Protein AF-A0AAV4AFR4-F1 (afdb_monomer_lite)

Structure (mmCIF, N/CA/C/O backbone):
data_AF-A0AAV4AFR4-F1
#
_entry.id   AF-A0AAV4AFR4-F1
#
loop_
_atom_site.group_PDB
_atom_site.id
_atom_site.type_symbol
_atom_site.label_atom_id
_atom_site.label_alt_id
_atom_site.label_comp_id
_atom_site.label_asym_id
_atom_site.label_entity_id
_atom_site.label_seq_id
_atom_site.pdbx_PDB_ins_code
_atom_site.Cartn_x
_atom_site.Cartn_y
_atom_site.Cartn_z
_atom_site.occupancy
_atom_site.B_iso_or_equiv
_atom_site.auth_seq_id
_atom_site.auth_comp_id
_atom_site.auth_asym_id
_atom_site.auth_atom_id
_atom_site.pdbx_PDB_model_num
ATOM 1 N N . MET A 1 1 ? 21.783 3.339 18.577 1.00 49.03 1 MET A N 1
ATOM 2 C CA . MET A 1 1 ? 21.552 2.228 17.638 1.00 49.03 1 MET A CA 1
ATOM 3 C C . MET A 1 1 ? 21.463 2.854 16.268 1.00 49.03 1 MET A C 1
ATOM 5 O O . MET A 1 1 ? 20.443 3.457 15.961 1.00 49.03 1 MET A O 1
ATOM 9 N N . ASP A 1 2 ? 22.557 2.808 15.516 1.00 59.00 2 ASP A N 1
ATOM 10 C CA . ASP A 1 2 ? 22.551 3.227 14.118 1.00 59.00 2 ASP A CA 1
ATOM 11 C C . ASP A 1 2 ? 21.767 2.172 13.343 1.00 59.00 2 ASP A C 1
ATOM 13 O O . ASP A 1 2 ? 22.215 1.038 13.175 1.00 59.00 2 ASP A O 1
ATOM 17 N N . TYR A 1 3 ? 20.539 2.509 12.957 1.00 64.81 3 TYR A N 1
ATOM 18 C CA . TYR A 1 3 ? 19.745 1.659 12.085 1.00 64.81 3 TYR A CA 1
ATOM 19 C C . TYR A 1 3 ? 20.442 1.621 10.719 1.00 64.81 3 TYR A C 1
ATOM 21 O O . TYR A 1 3 ? 20.463 2.614 9.996 1.00 64.81 3 TYR A O 1
ATOM 29 N N . PHE A 1 4 ? 21.043 0.479 10.380 1.00 72.19 4 PHE A N 1
ATOM 30 C CA . PHE A 1 4 ? 21.662 0.208 9.080 1.00 72.19 4 PHE A CA 1
ATOM 31 C C . PHE A 1 4 ? 20.570 0.039 8.008 1.00 72.19 4 PHE A C 1
ATOM 33 O O . PHE A 1 4 ? 20.308 -1.060 7.526 1.00 72.19 4 PHE A O 1
ATOM 40 N N . MET A 1 5 ? 19.867 1.122 7.679 1.00 77.12 5 MET A N 1
ATOM 41 C CA . MET A 1 5 ? 18.870 1.138 6.610 1.00 77.12 5 MET A CA 1
ATOM 42 C C . MET A 1 5 ? 19.547 1.548 5.307 1.00 77.12 5 MET A C 1
ATOM 44 O O . MET A 1 5 ? 20.096 2.643 5.198 1.00 77.12 5 MET A O 1
ATOM 48 N N . ASN A 1 6 ? 19.504 0.668 4.308 1.00 79.56 6 ASN A N 1
ATOM 49 C CA . ASN A 1 6 ? 19.936 1.007 2.959 1.00 79.56 6 ASN A CA 1
ATOM 50 C C . ASN A 1 6 ? 18.796 1.748 2.246 1.00 79.56 6 ASN A C 1
ATOM 52 O O . ASN A 1 6 ? 17.769 1.149 1.925 1.00 79.56 6 ASN A O 1
ATOM 56 N N . ILE A 1 7 ? 18.957 3.056 2.042 1.00 78.94 7 ILE A N 1
ATOM 57 C CA . ILE A 1 7 ? 17.956 3.896 1.378 1.00 78.94 7 ILE A CA 1
ATOM 58 C C . ILE A 1 7 ? 18.060 3.671 -0.131 1.00 78.94 7 ILE A C 1
ATOM 60 O O . ILE A 1 7 ? 19.085 3.968 -0.743 1.00 78.94 7 ILE A O 1
ATOM 64 N N . HIS A 1 8 ? 16.986 3.168 -0.738 1.00 79.19 8 HIS A N 1
ATOM 65 C CA . HIS A 1 8 ? 16.928 3.015 -2.187 1.00 79.19 8 HIS A CA 1
ATOM 66 C C . HIS A 1 8 ? 16.644 4.372 -2.854 1.00 79.19 8 HIS A C 1
ATOM 68 O O . HIS A 1 8 ? 15.755 5.093 -2.389 1.00 79.19 8 HIS A O 1
ATOM 74 N N . PRO A 1 9 ? 17.357 4.747 -3.933 1.00 84.44 9 PRO A N 1
ATOM 75 C CA . PRO A 1 9 ? 17.051 5.968 -4.668 1.00 84.44 9 PRO A CA 1
ATOM 76 C C . PRO A 1 9 ? 15.640 5.884 -5.264 1.00 84.44 9 PRO A C 1
ATOM 78 O O . PRO A 1 9 ? 15.306 4.915 -5.941 1.00 84.44 9 PRO A O 1
ATOM 81 N N . HIS A 1 10 ? 14.821 6.909 -5.025 1.00 82.06 10 HIS A N 1
ATOM 82 C CA . HIS A 1 10 ? 13.469 7.007 -5.569 1.00 82.06 10 HIS A CA 1
ATOM 83 C C . HIS A 1 10 ? 13.358 8.250 -6.465 1.00 82.06 10 HIS A C 1
ATOM 85 O O . HIS A 1 10 ? 13.626 9.358 -5.991 1.00 82.06 10 HIS A O 1
ATOM 91 N N . PRO A 1 11 ? 12.973 8.108 -7.745 1.00 84.19 11 PRO A N 1
ATOM 92 C CA . PRO A 1 11 ? 12.788 9.250 -8.635 1.00 84.19 11 PRO A CA 1
ATOM 93 C C . PRO A 1 11 ? 11.639 10.157 -8.169 1.00 84.19 11 PRO A C 1
ATOM 95 O O . PRO A 1 11 ? 10.671 9.713 -7.547 1.00 84.19 11 PRO A O 1
ATOM 98 N N . ALA A 1 12 ? 11.750 11.457 -8.442 1.00 85.69 12 ALA A N 1
ATOM 99 C CA . ALA A 1 12 ? 10.693 12.407 -8.110 1.00 85.69 12 ALA A CA 1
ATOM 100 C C . ALA A 1 12 ? 9.421 12.108 -8.921 1.00 85.69 12 ALA A C 1
ATOM 102 O O . ALA A 1 12 ? 9.502 11.802 -10.106 1.00 85.69 12 ALA A O 1
ATOM 103 N N . HIS A 1 13 ? 8.252 12.256 -8.290 1.00 84.44 13 HIS A N 1
ATOM 104 C CA . HIS A 1 13 ? 6.937 12.094 -8.928 1.00 84.44 13 HIS A CA 1
ATOM 105 C C . HIS A 1 13 ? 6.661 10.714 -9.555 1.00 84.44 13 HIS A C 1
ATOM 107 O O . HIS A 1 13 ? 5.891 10.637 -10.504 1.00 84.44 13 HIS A O 1
ATOM 113 N N . SER A 1 14 ? 7.214 9.628 -9.004 1.00 86.06 14 SER A N 1
ATOM 114 C CA . SER A 1 14 ? 7.003 8.261 -9.519 1.00 86.06 14 SER A CA 1
ATOM 115 C C . SER A 1 14 ? 6.144 7.378 -8.596 1.00 86.06 14 SER A C 1
ATOM 117 O O . SER A 1 14 ? 6.645 6.398 -8.042 1.00 86.06 14 SER A O 1
ATOM 119 N N . PRO A 1 15 ? 4.850 7.697 -8.386 1.00 88.62 15 PRO A N 1
ATOM 120 C CA . PRO A 1 15 ? 3.959 6.863 -7.573 1.00 88.62 15 PRO A CA 1
ATOM 121 C C . PRO A 1 15 ? 3.737 5.474 -8.194 1.00 88.62 15 PRO A C 1
ATOM 123 O O . PRO A 1 15 ? 3.452 4.504 -7.500 1.00 88.62 15 PRO A O 1
ATOM 126 N N . ASP A 1 16 ? 3.918 5.347 -9.505 1.00 87.69 16 ASP A N 1
ATOM 127 C CA . ASP A 1 16 ? 3.874 4.089 -10.246 1.00 87.69 16 ASP A CA 1
ATOM 128 C C . ASP A 1 16 ? 5.017 3.125 -9.890 1.00 87.69 16 ASP A C 1
ATOM 130 O O . ASP A 1 16 ? 4.910 1.937 -10.204 1.00 87.69 16 ASP A O 1
ATOM 134 N N . LEU A 1 17 ? 6.060 3.609 -9.203 1.00 89.81 17 LEU A N 1
ATOM 135 C CA . LEU A 1 17 ? 7.188 2.825 -8.691 1.00 89.81 17 LEU A CA 1
ATOM 136 C C . LEU A 1 17 ? 7.152 2.613 -7.170 1.00 89.81 17 LEU A C 1
ATOM 138 O O . LEU A 1 17 ? 8.009 1.910 -6.637 1.00 89.81 17 LEU A O 1
ATOM 142 N N . ALA A 1 18 ? 6.157 3.160 -6.471 1.00 90.50 18 ALA A N 1
ATOM 143 C CA . ALA A 1 18 ? 5.991 2.998 -5.033 1.00 90.50 18 ALA A CA 1
ATOM 144 C C . ALA A 1 18 ? 4.899 1.951 -4.732 1.00 90.50 18 ALA A C 1
ATOM 146 O O . ALA A 1 18 ? 3.727 2.190 -5.032 1.00 90.50 18 ALA A O 1
ATOM 147 N N . PRO A 1 19 ? 5.226 0.792 -4.119 1.00 90.31 19 PRO A N 1
ATOM 148 C CA . PRO A 1 19 ? 4.232 -0.247 -3.819 1.00 90.31 19 PRO A CA 1
ATOM 149 C C . PRO A 1 19 ? 3.077 0.229 -2.931 1.00 90.31 19 PRO A C 1
ATOM 151 O O . PRO A 1 19 ? 1.951 -0.249 -3.072 1.00 90.31 19 PRO A O 1
ATOM 154 N N . SER A 1 20 ? 3.328 1.201 -2.049 1.00 90.25 20 SER A N 1
ATOM 155 C CA . SER A 1 20 ? 2.278 1.899 -1.301 1.00 90.25 20 SER A CA 1
ATOM 156 C C . SER A 1 20 ? 1.223 2.480 -2.239 1.00 90.25 20 SER A C 1
ATOM 158 O O . SER A 1 20 ? 0.033 2.229 -2.075 1.00 90.25 20 SER A O 1
ATOM 160 N N . ASP A 1 21 ? 1.657 3.219 -3.252 1.00 89.81 21 ASP A N 1
ATOM 161 C CA . ASP A 1 21 ? 0.786 4.011 -4.107 1.00 89.81 21 ASP A CA 1
ATOM 162 C C . ASP A 1 21 ? 0.083 3.165 -5.166 1.00 89.81 21 ASP A C 1
ATOM 164 O O . ASP A 1 21 ? -1.140 3.263 -5.304 1.00 89.81 21 ASP A O 1
ATOM 168 N N . PHE A 1 22 ? 0.810 2.292 -5.871 1.00 89.75 22 PHE A N 1
ATOM 169 C CA . PHE A 1 22 ? 0.215 1.510 -6.960 1.00 89.75 22 PHE A CA 1
ATOM 170 C C . PHE A 1 22 ? -0.537 0.252 -6.501 1.00 89.75 22 PHE A C 1
ATOM 172 O O . PHE A 1 22 ? -1.363 -0.263 -7.256 1.00 89.75 22 PHE A O 1
ATOM 179 N N . HIS A 1 23 ? -0.252 -0.281 -5.305 1.00 93.50 23 HIS A N 1
ATOM 180 C CA . HIS A 1 23 ? -0.818 -1.562 -4.849 1.00 93.50 23 HIS A CA 1
ATOM 181 C C . HIS A 1 23 ? -1.662 -1.442 -3.584 1.00 93.50 23 HIS A C 1
ATOM 183 O O . HIS A 1 23 ? -2.770 -1.969 -3.552 1.00 93.50 23 HIS A O 1
ATOM 189 N N . LEU A 1 24 ? -1.176 -0.748 -2.551 1.00 93.75 24 LEU A N 1
ATOM 190 C CA . LEU A 1 24 ? -1.825 -0.727 -1.233 1.00 93.75 24 LEU A CA 1
ATOM 191 C C . LEU A 1 24 ? -2.957 0.307 -1.131 1.00 93.75 24 LEU A C 1
ATOM 193 O O . LEU A 1 24 ? -4.068 -0.011 -0.700 1.00 93.75 24 LEU A O 1
ATOM 197 N N . LEU A 1 25 ? -2.690 1.553 -1.534 1.00 91.00 25 LEU A N 1
ATOM 198 C CA . LEU A 1 25 ? -3.598 2.679 -1.303 1.00 91.00 25 LEU A CA 1
ATOM 199 C C . LEU A 1 25 ? -4.887 2.590 -2.129 1.00 91.00 25 LEU A C 1
ATOM 201 O O . LEU A 1 25 ? -5.927 3.081 -1.696 1.00 91.00 25 LEU A O 1
ATOM 205 N N . GLY A 1 26 ? -4.854 1.962 -3.306 1.00 93.12 26 GLY A N 1
ATOM 206 C CA . GLY A 1 26 ? -6.045 1.767 -4.140 1.00 93.12 26 GLY A CA 1
ATOM 207 C C . GLY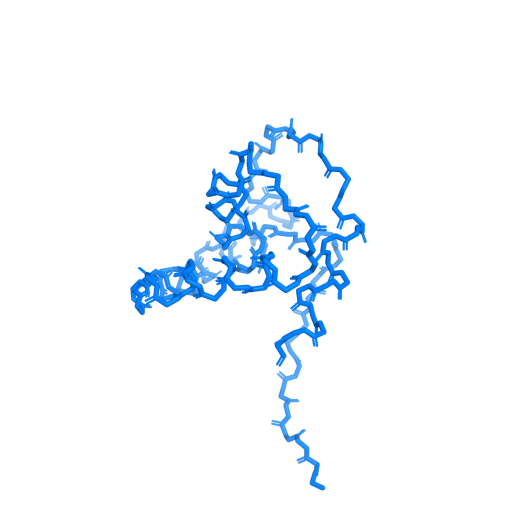 A 1 26 ? -7.120 0.912 -3.449 1.00 93.12 26 GLY A C 1
ATOM 208 O O . GLY A 1 26 ? -8.237 1.392 -3.246 1.00 93.12 26 GLY A O 1
ATOM 209 N N . PRO A 1 27 ? -6.814 -0.342 -3.072 1.00 95.25 27 PRO A N 1
ATOM 210 C CA . PRO A 1 27 ? -7.690 -1.194 -2.271 1.00 95.25 27 PRO A CA 1
ATOM 211 C C . PRO A 1 27 ? -8.121 -0.557 -0.948 1.00 95.25 27 PRO A C 1
ATOM 213 O O . PRO A 1 27 ? -9.312 -0.585 -0.645 1.00 95.25 27 PRO A O 1
ATOM 216 N N . LEU A 1 28 ? -7.199 0.084 -0.220 1.00 95.06 28 LEU A N 1
ATOM 217 C CA . LEU A 1 28 ? -7.526 0.754 1.041 1.00 95.06 28 LEU A CA 1
ATOM 218 C C . LEU A 1 28 ? -8.579 1.854 0.851 1.00 95.06 28 LEU A C 1
ATOM 220 O O . LEU A 1 28 ? -9.568 1.909 1.575 1.00 95.06 28 LEU A O 1
ATOM 224 N N . LYS A 1 29 ? -8.422 2.703 -0.171 1.00 91.19 29 LYS A N 1
ATOM 225 C CA . LYS A 1 29 ? -9.408 3.747 -0.494 1.00 91.19 29 LYS A CA 1
ATOM 226 C C . LYS A 1 29 ? -10.782 3.177 -0.828 1.00 91.19 29 LYS A C 1
ATOM 228 O O . LYS A 1 29 ? -11.787 3.793 -0.495 1.00 91.19 29 LYS A O 1
ATOM 233 N N . ARG A 1 30 ? -10.837 2.028 -1.511 1.00 94.50 30 ARG A N 1
ATOM 234 C CA . ARG A 1 30 ? -12.112 1.356 -1.810 1.00 94.50 30 ARG A CA 1
ATOM 235 C C . ARG A 1 30 ? -12.756 0.811 -0.543 1.00 94.50 30 ARG A C 1
ATOM 237 O O . ARG A 1 30 ? -13.966 0.924 -0.411 1.00 94.50 30 ARG A O 1
ATOM 244 N N . TYR A 1 31 ? -11.952 0.254 0.359 1.00 94.62 31 TYR A N 1
ATOM 245 C CA . TYR A 1 31 ? -12.419 -0.260 1.640 1.00 94.62 31 TYR A CA 1
ATOM 246 C C . TYR A 1 31 ? -13.016 0.843 2.518 1.00 94.62 31 TYR A C 1
ATOM 248 O O . TYR A 1 31 ? -14.151 0.732 2.961 1.00 94.62 31 TYR A O 1
ATOM 256 N N . LEU A 1 32 ? -12.288 1.950 2.679 1.00 93.56 32 LEU A N 1
ATOM 257 C CA . LEU A 1 32 ? -12.728 3.102 3.472 1.00 93.56 32 LEU A CA 1
ATOM 258 C C . LEU A 1 32 ? -13.806 3.949 2.775 1.00 93.56 32 LEU A C 1
ATOM 260 O O . LEU A 1 32 ? -14.314 4.916 3.343 1.00 93.56 32 LEU A O 1
ATOM 264 N N . GLY A 1 33 ? -14.129 3.642 1.519 1.00 93.94 33 GLY A N 1
ATOM 265 C CA . GLY A 1 33 ? -15.021 4.444 0.695 1.00 93.94 33 GLY A CA 1
ATOM 266 C C . GLY A 1 33 ? -16.419 4.547 1.301 1.00 93.94 33 GLY A C 1
ATOM 267 O O . GLY A 1 33 ? -17.142 3.560 1.376 1.00 93.94 33 GLY A O 1
ATOM 268 N N . GLY A 1 34 ? -16.820 5.761 1.686 1.00 90.75 34 GLY A N 1
ATOM 269 C CA . GLY A 1 34 ? -18.146 6.030 2.253 1.00 90.75 34 GLY A CA 1
ATOM 270 C C . GLY A 1 34 ? -18.268 5.761 3.753 1.00 90.75 34 GLY A C 1
ATOM 271 O O . GLY A 1 34 ? -19.344 5.973 4.309 1.00 90.75 34 GLY A O 1
ATOM 272 N N . MET A 1 35 ? -17.186 5.343 4.413 1.00 92.94 35 MET A N 1
ATOM 273 C CA . MET A 1 35 ? -17.137 5.263 5.869 1.00 92.94 35 MET A CA 1
ATOM 274 C C . MET A 1 35 ? -16.969 6.665 6.463 1.00 92.94 35 MET A C 1
ATOM 276 O O . MET A 1 35 ? -16.250 7.505 5.919 1.00 92.94 35 MET A O 1
ATOM 280 N N . VAL A 1 36 ? -17.642 6.914 7.583 1.00 93.75 36 VAL A N 1
ATOM 281 C CA . VAL A 1 36 ? -17.501 8.137 8.377 1.00 93.75 36 VAL A CA 1
ATOM 282 C C . VAL A 1 36 ? -17.082 7.710 9.774 1.00 93.75 36 VAL A C 1
ATOM 284 O O . VAL A 1 36 ? -17.715 6.838 10.362 1.00 93.75 36 VAL A O 1
ATOM 287 N N . PHE A 1 37 ? -16.015 8.317 10.280 1.00 93.31 37 PHE A N 1
ATOM 288 C CA . PHE A 1 37 ? -15.460 8.032 11.598 1.00 93.31 37 PHE A CA 1
ATOM 289 C C . PHE A 1 37 ? -15.686 9.242 12.501 1.00 93.31 37 PHE A C 1
ATOM 291 O O . PHE A 1 37 ? -15.488 10.379 12.066 1.00 93.31 37 PHE A O 1
ATOM 298 N N . GLU A 1 38 ? -16.125 9.007 13.735 1.00 94.31 38 GLU A N 1
ATOM 299 C CA . GLU A 1 38 ? -16.356 10.075 14.714 1.00 94.31 38 GLU A CA 1
ATOM 300 C C . GLU A 1 38 ? -15.050 10.494 15.395 1.00 94.31 38 GLU A C 1
ATOM 302 O O . GLU A 1 38 ? -14.869 11.668 15.728 1.00 94.31 38 GLU A O 1
ATOM 307 N N . THR A 1 39 ? -14.124 9.546 15.562 1.00 94.94 39 THR A N 1
ATOM 308 C CA . THR A 1 39 ? -12.826 9.765 16.203 1.00 94.94 39 THR A CA 1
ATOM 309 C C . THR A 1 39 ? -11.664 9.189 15.392 1.00 94.94 39 THR A C 1
ATOM 311 O O . THR A 1 39 ? -11.834 8.358 14.497 1.00 94.94 3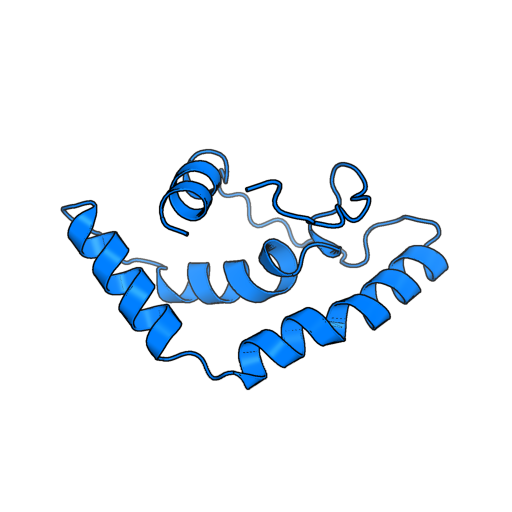9 THR A O 1
ATOM 314 N N . GLU A 1 40 ? -10.448 9.631 15.719 1.00 92.69 40 GLU A N 1
ATOM 315 C CA . GLU A 1 40 ? -9.218 9.053 15.167 1.00 92.69 40 GLU A CA 1
ATOM 316 C C . GLU A 1 40 ? -9.035 7.589 15.596 1.00 92.69 40 GLU A C 1
ATOM 318 O O . GLU A 1 40 ? -8.599 6.769 14.791 1.00 92.69 40 GLU A O 1
ATOM 323 N N . ASP A 1 41 ? -9.419 7.240 16.826 1.00 94.88 41 ASP A N 1
ATOM 324 C CA . ASP A 1 41 ? -9.319 5.870 17.335 1.00 94.88 41 ASP A CA 1
ATOM 325 C C . ASP A 1 41 ? -10.206 4.903 16.539 1.00 94.88 41 ASP A C 1
ATOM 327 O O . ASP A 1 41 ? -9.777 3.783 16.245 1.00 94.88 41 ASP A O 1
ATOM 331 N N . ASP A 1 42 ? -11.396 5.345 16.115 1.00 92.00 42 ASP A N 1
ATOM 332 C CA . ASP A 1 42 ? -12.276 4.556 15.245 1.00 92.00 42 ASP A CA 1
ATOM 333 C C . ASP A 1 42 ? -11.610 4.284 13.891 1.00 92.00 42 ASP A C 1
ATOM 335 O O . ASP A 1 42 ? -11.598 3.146 13.417 1.00 92.00 42 ASP A O 1
ATOM 339 N N . LEU A 1 43 ? -10.989 5.308 13.291 1.00 92.38 43 LEU A N 1
ATOM 340 C CA . LEU A 1 43 ? -10.243 5.166 12.040 1.00 92.38 43 LEU A CA 1
ATOM 341 C C . LEU A 1 43 ? -9.044 4.221 12.204 1.00 92.38 43 LEU A C 1
ATOM 343 O O . LEU A 1 43 ? -8.833 3.348 11.363 1.00 92.38 43 LEU A O 1
ATOM 347 N N . ILE A 1 44 ? -8.252 4.372 13.270 1.00 93.25 44 ILE A N 1
ATOM 348 C CA . ILE A 1 44 ? -7.081 3.520 13.529 1.00 93.25 44 ILE A CA 1
ATOM 349 C C . ILE A 1 44 ? -7.511 2.068 13.751 1.00 93.25 44 ILE A C 1
ATOM 351 O O . ILE A 1 44 ? -6.865 1.155 13.229 1.00 93.25 44 ILE A O 1
ATOM 355 N N . SER A 1 45 ? -8.586 1.844 14.508 1.00 95.00 45 SER A N 1
ATOM 356 C CA . SER A 1 45 ? -9.150 0.512 14.739 1.00 95.00 45 SER A CA 1
ATOM 357 C C . SER A 1 45 ? -9.574 -0.142 13.424 1.00 95.00 45 SER A C 1
ATOM 359 O O . SER A 1 45 ? -9.212 -1.288 13.152 1.00 95.00 45 SER A O 1
ATOM 361 N N . GLU A 1 46 ? -10.258 0.609 12.562 1.00 95.12 46 GLU A N 1
ATOM 362 C CA . GLU A 1 46 ? -10.711 0.112 11.267 1.00 95.12 46 GLU A CA 1
ATOM 363 C C . GLU A 1 46 ? -9.549 -0.168 10.301 1.00 95.12 46 GLU A C 1
ATOM 365 O O . GLU A 1 46 ? -9.536 -1.187 9.610 1.00 95.12 46 GLU A O 1
ATOM 370 N N . LEU A 1 47 ? -8.524 0.691 10.292 1.00 94.31 47 LEU A N 1
ATOM 371 C CA . LEU A 1 47 ? -7.294 0.455 9.535 1.00 94.31 47 LEU A CA 1
ATOM 372 C C . LEU A 1 47 ? -6.597 -0.828 9.992 1.00 94.31 47 LEU A C 1
ATOM 374 O O . LEU A 1 47 ? -6.217 -1.641 9.150 1.00 94.31 47 LEU A O 1
ATOM 378 N N . ARG A 1 48 ? -6.445 -1.032 11.307 1.00 95.00 48 ARG A N 1
ATOM 379 C CA . ARG A 1 48 ? -5.852 -2.260 11.863 1.00 95.00 48 ARG A CA 1
ATOM 380 C C . ARG A 1 48 ? -6.641 -3.489 11.447 1.00 95.00 48 ARG A C 1
ATOM 382 O O . ARG A 1 48 ? -6.051 -4.415 10.909 1.00 95.00 48 ARG A O 1
ATOM 389 N N . ASN A 1 49 ? -7.963 -3.448 11.602 1.00 96.56 49 ASN A N 1
ATOM 390 C CA . ASN A 1 49 ? -8.840 -4.526 11.163 1.00 96.56 49 ASN A CA 1
ATOM 391 C C . ASN A 1 49 ? -8.649 -4.832 9.669 1.00 96.56 49 ASN A C 1
ATOM 393 O O . ASN A 1 49 ? -8.521 -5.993 9.287 1.00 96.56 49 ASN A O 1
ATOM 397 N N . TRP A 1 50 ? -8.563 -3.813 8.813 1.00 96.44 50 TRP A N 1
ATOM 398 C CA . TRP A 1 50 ? -8.296 -4.026 7.392 1.00 96.44 50 TRP A CA 1
ATOM 399 C C . TRP A 1 50 ? -6.952 -4.717 7.144 1.00 96.44 50 TRP A C 1
ATOM 401 O O . TRP A 1 50 ? -6.906 -5.703 6.411 1.00 96.44 50 TRP A O 1
ATOM 411 N N . PHE A 1 51 ? -5.876 -4.236 7.774 1.00 94.81 51 PHE A N 1
ATOM 412 C CA . PHE A 1 51 ? -4.539 -4.816 7.638 1.00 94.81 51 PHE A CA 1
ATOM 413 C C . PHE A 1 51 ? -4.454 -6.250 8.174 1.00 94.81 51 PHE A C 1
ATOM 415 O O . PHE A 1 51 ? -3.846 -7.093 7.517 1.00 94.81 51 PHE A O 1
ATOM 422 N N . ASP A 1 52 ? -5.094 -6.542 9.307 1.00 96.38 52 ASP A N 1
ATOM 423 C CA . ASP A 1 52 ? -5.122 -7.876 9.923 1.00 96.38 52 ASP A CA 1
ATOM 424 C C . ASP A 1 52 ? -5.857 -8.908 9.051 1.00 96.38 52 ASP A C 1
ATOM 426 O O . ASP A 1 52 ? -5.600 -10.108 9.148 1.00 96.38 52 ASP A O 1
ATOM 430 N N . ASN A 1 53 ? -6.751 -8.447 8.170 1.00 96.31 53 ASN A N 1
ATOM 431 C CA . ASN A 1 53 ? -7.465 -9.288 7.210 1.00 96.31 53 ASN A CA 1
ATOM 432 C C . ASN A 1 53 ? -6.748 -9.427 5.853 1.00 96.31 53 ASN A C 1
ATOM 434 O O . ASN A 1 53 ? -7.238 -10.149 4.979 1.00 96.31 53 ASN A O 1
ATOM 438 N N . LEU A 1 54 ? -5.610 -8.756 5.636 1.00 95.62 54 LEU A N 1
ATOM 439 C CA . LEU A 1 54 ? -4.827 -8.932 4.413 1.00 95.62 54 LEU A CA 1
ATOM 440 C C . LEU A 1 54 ? -3.946 -10.179 4.498 1.00 95.62 54 LEU A C 1
ATOM 442 O O . LEU A 1 54 ? -3.222 -10.400 5.464 1.00 95.62 54 LEU A O 1
ATOM 446 N N . ASP A 1 55 ? -3.943 -10.961 3.421 1.00 96.00 55 ASP A N 1
ATOM 447 C CA . ASP A 1 55 ? -3.018 -12.081 3.273 1.00 96.00 55 ASP A CA 1
ATOM 448 C C . ASP A 1 55 ? -1.575 -11.572 3.086 1.00 96.00 55 ASP A C 1
ATOM 450 O O . ASP A 1 55 ? -1.329 -10.565 2.417 1.00 96.00 55 ASP A O 1
ATOM 454 N N . VAL A 1 56 ? -0.587 -12.303 3.602 1.00 94.69 56 VAL A N 1
ATOM 455 C CA . VAL A 1 56 ? 0.839 -12.067 3.317 1.00 94.69 56 VAL A CA 1
ATOM 456 C C . VAL A 1 56 ? 1.105 -12.035 1.809 1.00 94.69 56 VAL A C 1
ATOM 458 O O . VAL A 1 56 ? 1.931 -11.246 1.332 1.00 94.69 56 VAL A O 1
ATOM 461 N N . ASP A 1 57 ? 0.385 -12.848 1.038 1.00 96.75 57 ASP A N 1
ATOM 462 C CA . ASP A 1 57 ? 0.514 -12.875 -0.413 1.00 96.75 57 ASP A CA 1
ATOM 463 C C . ASP A 1 57 ? 0.040 -11.580 -1.082 1.00 96.75 57 ASP A C 1
ATOM 465 O O . ASP A 1 57 ? 0.590 -11.204 -2.121 1.00 96.75 57 ASP A O 1
ATOM 469 N N . PHE A 1 58 ? -0.869 -10.818 -0.462 1.00 95.75 58 PHE A N 1
ATOM 470 C CA . PHE A 1 58 ? -1.223 -9.481 -0.942 1.00 95.75 58 PHE A CA 1
ATOM 471 C C . PH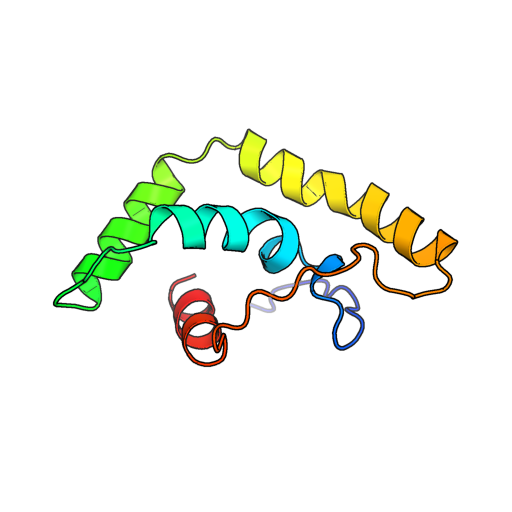E A 1 58 ? 0.017 -8.578 -0.985 1.00 95.75 58 PHE A C 1
ATOM 473 O O . PHE A 1 58 ? 0.301 -7.967 -2.016 1.00 95.75 58 PHE A O 1
ATOM 480 N N . PHE A 1 59 ? 0.804 -8.530 0.091 1.00 93.44 59 PHE A N 1
ATOM 481 C CA . PHE A 1 59 ? 2.030 -7.726 0.132 1.00 93.44 59 PHE A CA 1
ATOM 482 C C . PHE A 1 59 ? 3.103 -8.278 -0.803 1.00 93.44 59 PHE A C 1
ATOM 484 O O . PHE A 1 59 ? 3.762 -7.515 -1.514 1.00 93.44 59 PHE A O 1
ATOM 491 N N . ARG A 1 60 ? 3.244 -9.609 -0.855 1.00 95.25 60 ARG A N 1
ATOM 492 C CA . ARG A 1 60 ? 4.198 -10.285 -1.742 1.00 95.25 60 ARG A CA 1
ATOM 493 C C . ARG A 1 60 ? 3.965 -9.910 -3.205 1.00 95.25 60 ARG A C 1
ATOM 495 O O . ARG A 1 60 ? 4.928 -9.623 -3.913 1.00 95.25 60 ARG A O 1
ATOM 502 N N . VAL A 1 61 ? 2.709 -9.873 -3.650 1.00 95.38 61 VAL A N 1
ATOM 503 C CA . VAL A 1 61 ? 2.348 -9.465 -5.016 1.00 95.38 61 VAL A CA 1
ATOM 504 C C . VAL A 1 61 ? 2.765 -8.020 -5.293 1.00 95.38 61 VAL A C 1
ATOM 506 O O . VAL A 1 61 ? 3.395 -7.763 -6.321 1.00 95.38 61 VAL A O 1
ATOM 509 N N . GLY A 1 62 ? 2.477 -7.088 -4.380 1.00 92.56 62 GLY A N 1
ATOM 510 C CA . GLY A 1 62 ? 2.854 -5.680 -4.534 1.00 92.56 62 GLY A CA 1
ATOM 511 C C . GL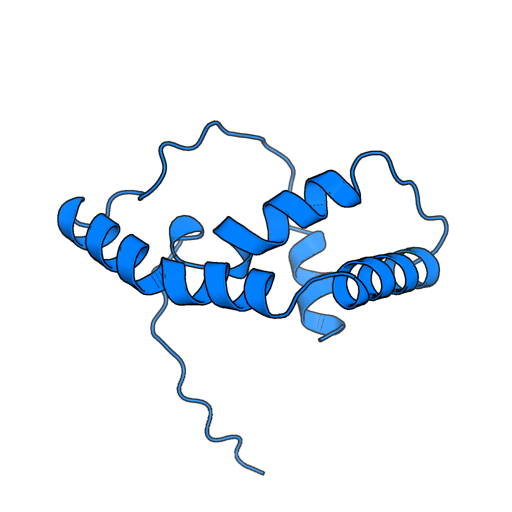Y A 1 62 ? 4.367 -5.483 -4.651 1.00 92.56 62 GLY A C 1
ATOM 512 O O . GLY A 1 62 ? 4.839 -4.833 -5.584 1.00 92.56 62 GLY A O 1
ATOM 513 N N . ILE A 1 63 ? 5.136 -6.113 -3.758 1.00 92.06 63 ILE A N 1
ATOM 514 C CA . ILE A 1 63 ? 6.604 -6.039 -3.760 1.00 92.06 63 ILE A CA 1
ATOM 515 C C . ILE A 1 63 ? 7.201 -6.706 -5.004 1.00 92.06 63 ILE A C 1
ATOM 517 O O . ILE A 1 63 ? 8.038 -6.110 -5.679 1.00 92.06 63 ILE A O 1
ATOM 521 N N . ASN A 1 64 ? 6.747 -7.907 -5.369 1.00 93.69 64 ASN A N 1
ATOM 522 C CA . ASN A 1 64 ? 7.280 -8.622 -6.534 1.00 93.69 64 ASN A CA 1
ATOM 523 C C . ASN A 1 64 ? 6.933 -7.936 -7.863 1.00 93.69 64 ASN A C 1
ATOM 525 O O . ASN A 1 64 ? 7.668 -8.075 -8.843 1.00 93.69 64 ASN A O 1
ATOM 529 N N . SER A 1 65 ? 5.849 -7.157 -7.903 1.00 93.19 65 SER A N 1
ATOM 530 C CA . SER A 1 65 ? 5.477 -6.370 -9.083 1.00 93.19 65 SER A CA 1
ATOM 531 C C . SER A 1 65 ? 6.475 -5.249 -9.389 1.00 93.19 65 SER A C 1
ATOM 533 O O . SER A 1 65 ? 6.530 -4.790 -10.533 1.00 93.19 65 SER A O 1
ATOM 535 N N . LEU A 1 66 ? 7.296 -4.839 -8.415 1.00 90.56 66 LEU A N 1
ATOM 536 C CA . LEU A 1 66 ? 8.257 -3.746 -8.555 1.00 90.56 66 LEU A CA 1
ATOM 537 C C . LEU A 1 66 ? 9.286 -4.007 -9.664 1.00 90.56 66 LEU A C 1
ATOM 539 O O . LEU A 1 66 ? 9.523 -3.129 -10.487 1.00 90.56 66 LEU A O 1
ATOM 543 N N . LEU A 1 67 ? 9.806 -5.237 -9.763 1.00 90.75 67 LEU A N 1
ATOM 544 C CA . LEU A 1 67 ? 10.752 -5.623 -10.820 1.00 90.75 67 LEU A CA 1
ATOM 545 C C . LEU A 1 67 ? 10.157 -5.416 -12.217 1.00 90.75 67 LEU A C 1
ATOM 547 O O . LEU A 1 67 ? 10.793 -4.839 -13.097 1.00 90.75 67 LEU A O 1
ATOM 551 N N . SER A 1 68 ? 8.908 -5.846 -12.411 1.00 92.88 68 SER A N 1
ATOM 552 C CA . SER A 1 68 ? 8.223 -5.693 -13.696 1.00 92.88 68 SER A CA 1
ATOM 553 C C . SER A 1 68 ? 7.929 -4.228 -14.033 1.00 92.88 68 SER A C 1
ATOM 555 O O . SER A 1 68 ? 7.987 -3.840 -15.198 1.00 92.88 68 SER A O 1
ATOM 557 N N . ARG A 1 69 ? 7.641 -3.398 -13.022 1.00 92.19 69 ARG A N 1
ATOM 558 C CA . ARG A 1 69 ? 7.385 -1.961 -13.185 1.00 92.19 69 ARG A CA 1
ATOM 559 C C . ARG A 1 69 ? 8.662 -1.192 -13.494 1.00 92.19 69 ARG A C 1
ATOM 561 O O . ARG A 1 69 ? 8.640 -0.356 -14.389 1.00 92.19 69 ARG A O 1
ATOM 568 N N . TRP A 1 70 ? 9.775 -1.517 -12.838 1.00 91.12 70 TRP A N 1
ATOM 569 C CA . TRP A 1 70 ? 11.083 -0.960 -13.185 1.00 91.12 70 TRP A CA 1
ATOM 570 C C . TRP A 1 70 ? 11.467 -1.280 -14.622 1.00 91.12 70 TRP A C 1
ATOM 572 O O . TRP A 1 70 ? 11.868 -0.375 -15.348 1.00 91.12 70 TRP A O 1
ATOM 582 N N . GLN A 1 71 ? 11.276 -2.529 -15.059 1.00 93.12 71 GLN A N 1
ATOM 583 C CA . GLN A 1 71 ? 11.553 -2.891 -16.446 1.00 93.12 71 GLN A CA 1
ATOM 584 C C . GLN A 1 71 ? 10.695 -2.074 -17.419 1.00 93.12 71 GLN A C 1
ATOM 586 O O . GLN A 1 71 ? 11.230 -1.484 -18.349 1.00 93.12 71 GLN A O 1
ATOM 591 N N . LYS A 1 72 ? 9.389 -1.944 -17.157 1.00 92.44 72 LYS A N 1
ATOM 592 C CA . LYS A 1 72 ? 8.509 -1.103 -17.981 1.00 92.44 72 LYS A CA 1
ATOM 593 C C . LYS A 1 72 ? 8.938 0.361 -17.994 1.00 92.44 72 LYS A C 1
ATOM 595 O O . LYS A 1 72 ? 8.923 0.971 -19.050 1.00 92.44 72 LYS A O 1
ATOM 600 N N . CYS A 1 73 ? 9.329 0.921 -16.852 1.00 91.00 73 CYS A N 1
ATOM 601 C CA . CYS A 1 73 ? 9.823 2.295 -16.770 1.00 91.00 73 CYS A CA 1
ATOM 602 C C . CYS A 1 73 ? 11.075 2.492 -17.645 1.00 91.00 73 CYS A C 1
ATOM 604 O O . CYS A 1 73 ? 11.180 3.489 -18.354 1.00 91.00 73 CYS A O 1
ATOM 606 N N . ILE A 1 74 ? 11.991 1.516 -17.661 1.00 90.00 74 ILE A N 1
ATOM 607 C CA . ILE A 1 74 ? 13.167 1.521 -18.546 1.00 90.00 74 ILE A CA 1
ATOM 608 C C . ILE A 1 74 ? 12.742 1.452 -20.017 1.00 90.00 74 ILE A C 1
ATOM 610 O O . ILE A 1 74 ? 13.215 2.255 -20.824 1.00 90.00 74 ILE A O 1
ATOM 614 N N . ASP A 1 75 ? 11.839 0.530 -20.355 1.00 93.62 75 ASP A N 1
ATOM 615 C CA . ASP A 1 75 ? 11.339 0.335 -21.722 1.00 93.62 75 ASP A CA 1
ATOM 616 C C . ASP A 1 75 ? 10.592 1.578 -22.243 1.00 93.62 75 ASP A C 1
ATOM 618 O O . ASP A 1 75 ? 10.619 1.872 -23.437 1.00 93.62 75 ASP A O 1
ATOM 622 N N . LEU A 1 76 ? 9.962 2.333 -21.340 1.00 91.31 76 LEU A N 1
ATOM 623 C CA . LEU A 1 76 ? 9.278 3.602 -21.600 1.00 91.31 76 LEU A CA 1
ATOM 624 C C . LEU A 1 76 ? 10.204 4.824 -21.510 1.00 91.31 76 LEU A C 1
ATOM 626 O O . LEU A 1 76 ? 9.732 5.958 -21.544 1.00 91.31 76 LEU A O 1
ATOM 630 N N . HIS A 1 77 ? 11.518 4.623 -21.386 1.00 91.38 77 HIS A N 1
A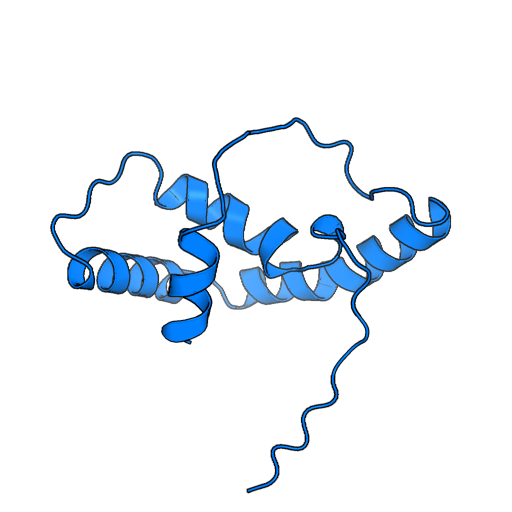TOM 631 C CA . HIS A 1 77 ? 12.510 5.696 -21.270 1.00 91.38 77 HIS A CA 1
ATOM 632 C C . HIS A 1 77 ? 12.226 6.690 -20.127 1.00 91.38 77 HIS A C 1
ATOM 634 O O . HIS A 1 77 ? 12.507 7.883 -20.242 1.00 91.38 77 HIS A O 1
ATOM 640 N N . GLY A 1 78 ? 11.694 6.188 -19.011 1.00 85.31 78 GLY A N 1
ATOM 641 C CA . GLY A 1 78 ? 11.361 6.976 -17.827 1.00 85.31 78 GLY A CA 1
ATOM 642 C C . GLY A 1 78 ? 9.968 7.608 -17.842 1.00 85.31 78 GLY A C 1
ATOM 643 O O . GLY A 1 78 ? 9.659 8.352 -16.913 1.00 85.31 78 GLY A O 1
ATOM 644 N N . ASP A 1 79 ? 9.136 7.333 -18.852 1.00 88.56 79 ASP A N 1
ATOM 645 C CA . ASP A 1 79 ? 7.722 7.725 -18.832 1.00 88.56 79 ASP A CA 1
ATOM 646 C C . ASP A 1 79 ? 6.904 6.836 -17.874 1.00 88.56 79 ASP A C 1
ATOM 648 O O . ASP A 1 79 ? 7.336 5.751 -17.462 1.00 88.56 79 ASP A O 1
ATOM 652 N N . TYR A 1 80 ? 5.716 7.313 -17.501 1.00 86.19 80 TYR A N 1
ATOM 653 C CA . TYR A 1 80 ? 4.840 6.656 -16.536 1.00 86.19 80 TYR A CA 1
ATOM 654 C C . TYR A 1 80 ? 4.420 5.260 -16.998 1.00 86.19 80 TYR A C 1
ATOM 656 O O . TYR A 1 80 ? 3.917 5.068 -18.107 1.00 86.19 80 TYR A O 1
ATOM 664 N N . VAL A 1 81 ? 4.527 4.287 -16.091 1.00 84.94 81 VAL A N 1
ATOM 665 C CA . VAL A 1 81 ? 4.148 2.888 -16.350 1.00 84.94 81 VAL A CA 1
ATOM 666 C C . VAL A 1 81 ? 2.633 2.726 -16.542 1.00 84.94 81 VAL A C 1
ATOM 668 O O . VAL A 1 81 ? 2.184 1.774 -17.185 1.00 84.94 81 VAL A O 1
ATOM 671 N N . GLU A 1 82 ? 1.832 3.652 -16.010 1.00 78.31 82 GLU A N 1
ATOM 672 C CA . GLU A 1 82 ? 0.374 3.663 -16.134 1.00 78.31 82 GLU A CA 1
ATOM 673 C C . GLU A 1 82 ? -0.134 4.964 -16.768 1.00 78.31 82 GLU A C 1
ATOM 675 O O . GLU A 1 82 ? 0.144 6.066 -16.293 1.00 78.31 82 GLU A O 1
ATOM 680 N N . SER A 1 83 ? -0.978 4.848 -17.798 1.00 57.69 83 SER A N 1
ATOM 681 C CA . SER A 1 83 ? -1.771 5.966 -18.312 1.00 57.69 83 SER A CA 1
ATOM 682 C C . SER A 1 83 ? -2.883 6.292 -17.307 1.00 57.69 83 SER A C 1
ATOM 684 O O . SER A 1 83 ? -3.955 5.684 -17.325 1.00 57.69 83 SER A O 1
ATOM 686 N N . SER A 1 84 ? -2.613 7.202 -16.375 1.00 50.72 84 SER A N 1
ATOM 687 C CA . SER A 1 84 ? -3.517 7.522 -15.266 1.00 50.72 84 SER A CA 1
ATOM 688 C C . SER A 1 84 ? -4.879 8.070 -15.735 1.00 50.72 84 SER A C 1
ATOM 690 O O . SER A 1 84 ? -5.019 9.213 -16.173 1.00 50.72 84 SER A O 1
ATOM 692 N N . GLY A 1 85 ? -5.935 7.271 -15.559 1.00 42.19 85 GLY A N 1
ATOM 693 C CA . GLY A 1 85 ? -7.291 7.789 -15.389 1.00 42.19 85 GLY A CA 1
ATOM 694 C C . GLY A 1 85 ? -7.342 8.542 -14.062 1.00 42.19 85 GLY A C 1
ATOM 695 O O . GLY A 1 85 ? -7.418 7.930 -13.000 1.00 42.19 85 GLY A O 1
ATOM 696 N N . ARG A 1 86 ? -7.208 9.870 -14.114 1.00 39.38 86 ARG A N 1
ATOM 697 C CA . ARG A 1 86 ? -7.150 10.736 -12.928 1.00 39.38 86 ARG A CA 1
ATOM 698 C C . ARG A 1 86 ? -8.406 10.550 -12.074 1.00 39.38 86 ARG A C 1
ATOM 700 O O . ARG A 1 86 ? -9.491 10.941 -12.494 1.00 39.38 86 ARG A O 1
ATOM 707 N N . VAL A 1 87 ? -8.248 10.059 -10.848 1.00 40.09 87 VAL A N 1
ATOM 708 C CA . VAL A 1 87 ? -9.230 10.288 -9.782 1.00 40.09 87 VAL A CA 1
ATOM 709 C C . VAL A 1 87 ? -8.593 11.267 -8.809 1.00 40.09 87 VAL A C 1
ATOM 711 O O . VAL A 1 87 ? -7.652 10.939 -8.089 1.00 40.09 87 VAL 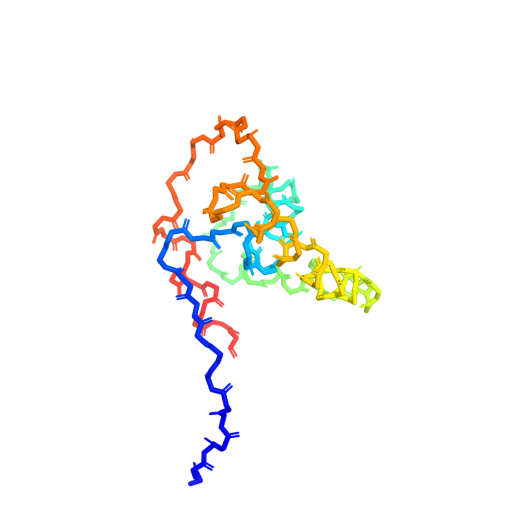A O 1
ATOM 714 N N . ASN A 1 88 ? -9.054 12.511 -8.881 1.00 35.22 88 ASN A N 1
ATOM 715 C CA . ASN A 1 88 ? -8.524 13.629 -8.121 1.00 35.22 88 ASN A CA 1
ATOM 716 C C . ASN A 1 88 ? -9.154 13.612 -6.722 1.00 35.22 88 ASN A C 1
ATOM 718 O O . ASN A 1 88 ? -10.327 13.941 -6.574 1.00 35.22 88 ASN A O 1
ATOM 722 N N . PHE A 1 89 ? -8.388 13.209 -5.712 1.00 43.09 89 PHE A N 1
ATOM 723 C CA . PHE A 1 89 ? -8.699 13.471 -4.309 1.00 43.09 89 PHE A CA 1
ATOM 724 C C . PHE A 1 89 ? -7.403 13.893 -3.622 1.00 43.09 89 PHE A C 1
ATOM 726 O O . PHE A 1 89 ? -6.383 13.215 -3.751 1.00 43.09 89 PHE A O 1
ATOM 733 N N . ASN A 1 90 ? -7.442 15.041 -2.942 1.00 38.12 90 ASN A N 1
ATOM 734 C CA . ASN A 1 90 ? -6.304 15.647 -2.257 1.00 38.12 90 ASN A CA 1
ATOM 735 C C . ASN A 1 90 ? -5.680 14.654 -1.260 1.00 38.12 90 ASN A C 1
ATOM 737 O O . ASN A 1 90 ? -6.255 14.353 -0.221 1.00 38.12 90 ASN A O 1
ATOM 741 N N . LEU A 1 91 ? -4.490 14.149 -1.590 1.00 45.12 91 LEU A N 1
ATOM 742 C CA . LEU A 1 91 ? -3.721 13.180 -0.797 1.00 45.12 91 LEU A CA 1
ATOM 743 C C . LEU A 1 91 ? -2.851 13.823 0.299 1.00 45.12 91 LEU A C 1
ATOM 745 O O . LEU A 1 91 ? -2.144 13.111 1.007 1.00 45.12 91 LEU A O 1
ATOM 749 N N . CYS A 1 92 ? -2.901 15.149 0.458 1.00 37.81 92 CYS A N 1
ATOM 750 C CA . CYS A 1 92 ? -1.979 15.872 1.337 1.00 37.81 92 CYS A CA 1
ATOM 751 C C . CYS A 1 92 ? -2.211 15.594 2.838 1.00 37.81 92 CYS A C 1
ATOM 753 O O . CYS A 1 92 ? -1.271 15.679 3.619 1.00 37.81 92 CYS A O 1
ATOM 755 N N . GLU A 1 93 ? -3.424 15.208 3.255 1.00 35.03 93 GLU A N 1
ATOM 756 C CA . GLU A 1 93 ? -3.717 14.934 4.675 1.00 35.03 93 GLU A CA 1
ATOM 757 C C . GLU A 1 93 ? -3.540 13.455 5.066 1.00 35.03 93 GLU A C 1
ATOM 759 O O . GLU A 1 93 ? -3.131 13.160 6.187 1.00 35.03 93 GLU A O 1
ATOM 764 N N . PHE A 1 94 ? -3.735 12.508 4.139 1.00 39.59 94 PHE A N 1
ATOM 765 C CA . PHE A 1 94 ? -3.627 11.071 4.441 1.00 39.59 94 PHE A CA 1
ATOM 766 C C . PHE A 1 94 ? -2.181 10.563 4.532 1.00 39.59 94 PHE A C 1
ATOM 768 O O . PHE A 1 94 ? -1.910 9.621 5.278 1.00 39.59 94 PHE A O 1
ATOM 775 N N . GLN A 1 95 ? -1.235 11.191 3.822 1.00 41.75 95 GLN A N 1
ATOM 776 C CA . GLN A 1 95 ? 0.183 10.807 3.887 1.00 41.75 95 GLN A CA 1
ATOM 777 C C . GLN A 1 95 ? 0.814 11.093 5.260 1.00 41.75 95 GLN A C 1
ATOM 779 O O . GLN A 1 95 ? 1.729 10.382 5.667 1.00 41.75 95 GLN A O 1
ATOM 784 N N . ILE A 1 96 ? 0.318 12.091 6.002 1.00 41.78 96 ILE A N 1
ATOM 785 C CA . ILE A 1 96 ? 0.875 12.454 7.316 1.00 41.78 96 ILE A CA 1
ATOM 786 C C . ILE A 1 96 ? 0.447 11.457 8.400 1.00 41.78 96 ILE A C 1
ATOM 788 O O . ILE A 1 96 ? 1.256 11.124 9.267 1.00 41.78 96 ILE A O 1
ATOM 792 N N . TYR A 1 97 ? -0.792 10.961 8.348 1.00 40.44 97 TYR A N 1
ATOM 793 C CA . TYR A 1 97 ? -1.301 10.020 9.349 1.00 40.44 97 TYR A CA 1
ATOM 794 C C . TYR A 1 97 ? -0.746 8.603 9.153 1.00 40.44 97 TYR A C 1
ATOM 796 O O . TYR A 1 97 ? -0.317 7.989 10.126 1.00 40.44 97 TYR A O 1
ATOM 804 N N . LEU A 1 98 ? -0.625 8.107 7.912 1.00 44.19 98 LEU A N 1
ATOM 805 C CA . LEU A 1 98 ? -0.115 6.746 7.673 1.00 44.19 98 LEU A CA 1
ATOM 806 C C . LEU A 1 98 ? 1.365 6.554 8.071 1.00 44.19 98 LEU A C 1
ATOM 808 O O . LEU A 1 98 ? 1.747 5.451 8.445 1.00 44.19 98 LEU A O 1
ATOM 812 N N . ILE A 1 99 ? 2.192 7.606 8.005 1.00 42.22 99 ILE A N 1
ATOM 813 C CA . ILE A 1 99 ? 3.630 7.549 8.347 1.00 42.22 99 ILE A CA 1
ATOM 814 C C . ILE A 1 99 ? 3.876 7.710 9.860 1.00 42.22 99 ILE A C 1
ATOM 816 O O . ILE A 1 99 ? 4.950 7.374 10.341 1.00 42.22 99 ILE A O 1
ATOM 820 N N . LYS A 1 100 ? 2.908 8.224 10.633 1.00 32.00 100 LYS A N 1
ATOM 821 C CA . LYS A 1 100 ? 3.060 8.398 12.092 1.00 32.00 100 LYS A CA 1
ATOM 822 C C . LYS A 1 100 ? 2.554 7.216 12.920 1.00 32.00 100 LYS A C 1
ATOM 824 O O . LYS A 1 100 ? 2.895 7.130 14.097 1.00 32.00 100 LYS A O 1
ATOM 829 N N . THR A 1 101 ? 1.736 6.346 12.335 1.00 34.31 101 THR A N 1
ATOM 830 C CA . THR A 1 101 ? 1.130 5.195 13.028 1.00 34.31 101 THR A CA 1
ATOM 831 C C . THR A 1 101 ? 1.858 3.870 12.742 1.00 34.31 101 THR A C 1
ATOM 833 O O . THR A 1 101 ? 1.570 2.875 13.407 1.00 34.31 101 THR A O 1
ATOM 836 N N . LEU A 1 102 ? 2.816 3.858 11.805 1.00 40.50 102 LEU A N 1
ATOM 837 C CA . LEU A 1 102 ? 3.775 2.769 11.558 1.00 40.50 102 LEU A CA 1
ATOM 838 C C . LEU A 1 102 ? 5.168 3.168 12.059 1.00 40.50 102 LEU A C 1
ATOM 840 O O . LEU A 1 102 ? 5.872 2.276 12.581 1.00 40.50 102 LEU A O 1
#

Radius of gyration: 15.84 Å; chains: 1; bounding box: 41×29×39 Å

Organism: NCBI:txid259542

Foldseek 3Di:
DPPPDDDDDDDPPALLLPLCRPQPVVVVCVQCPPDDDPDPVRVVVVVVVVVVPDDPVSVVVSVVCNVVSVVCCVVVVNDHSDPDPDDDDDCPPVVVVVVVVD

InterPro domains:
  IPR036397 Ribonuclease H superfamily [G3DSA:3.30.420.10] (2-82)
  IPR052709 Transposase-Methyltransferase Hybrid [PTHR46060] (3-81)

Sequence (102 aa):
MDYFMNIHPHPAHSPDLAPSDFHLLGPLKRYLGGMVFETEDDLISELRNWFDNLDVDFFRVGINSLLSRWQKCIDLHGDYVESSGRVNFNLCEFQIYLIKTL

pLDDT: mean 80.17, std 20.79, range [32.0, 96.75]

Secondary structure (DSSP, 8-state):
------PPP--TT-GGG-HIIIIIHHHHHHHSTT---SSHHHHHHHHHHHHHTS-HHHHHHHHHHHHHHHHHHHHTTT--SS---------TTHHHHHHH--